Protein AF-A0A928VE03-F1 (afdb_monomer_lite)

Foldseek 3Di:
DDDPPPDPVPDPLLVLLLLLLLLVLVQLLDPPCDPAKHWDADPDDALKIKIKGFLVSSQVSSVPDPDDRDDSVSSVSSLVCCCPPVVQKAWPDPDPPPDRMGIIMGGAHDNNDSVRRSVSSD

Structure (mmCIF, N/CA/C/O backbone):
data_AF-A0A928VE03-F1
#
_entry.id   AF-A0A928VE03-F1
#
loop_
_atom_site.group_PDB
_atom_site.id
_atom_site.type_symbol
_atom_site.label_atom_id
_atom_site.label_alt_id
_atom_site.label_comp_id
_atom_site.label_asym_id
_atom_site.label_entity_id
_atom_site.label_seq_id
_atom_site.pdbx_PDB_ins_code
_atom_site.Cartn_x
_atom_site.Cartn_y
_atom_site.Cartn_z
_atom_site.occupancy
_atom_site.B_iso_or_equiv
_atom_site.auth_seq_id
_atom_site.auth_comp_id
_atom_site.auth_asym_id
_atom_site.auth_atom_id
_atom_site.pdbx_PDB_model_num
ATOM 1 N N . MET A 1 1 ? -14.038 -2.844 -37.476 1.00 34.25 1 MET A N 1
ATOM 2 C CA . MET A 1 1 ? -13.474 -4.008 -36.758 1.00 34.25 1 MET A CA 1
ATOM 3 C C . MET A 1 1 ? -12.977 -3.530 -35.399 1.00 34.25 1 MET A C 1
ATOM 5 O O . MET A 1 1 ? -11.996 -2.794 -35.392 1.00 34.25 1 MET A O 1
ATOM 9 N N . PRO A 1 2 ? -13.634 -3.848 -34.273 1.00 39.53 2 PRO A N 1
ATOM 10 C CA . PRO A 1 2 ? -13.092 -3.520 -32.961 1.00 39.53 2 PRO A CA 1
ATOM 11 C C . PRO A 1 2 ? -12.042 -4.576 -32.599 1.00 39.53 2 PRO A C 1
ATOM 13 O O . PRO A 1 2 ? -12.356 -5.759 -32.477 1.00 39.53 2 PRO A O 1
ATOM 16 N N . ARG A 1 3 ? -10.775 -4.167 -32.500 1.00 39.53 3 ARG A N 1
ATOM 17 C CA . ARG A 1 3 ? -9.715 -5.012 -31.942 1.00 39.53 3 ARG A CA 1
ATOM 18 C C . ARG A 1 3 ? -9.861 -4.963 -30.427 1.00 39.53 3 ARG A C 1
ATOM 20 O O . ARG A 1 3 ? -9.905 -3.890 -29.843 1.00 39.53 3 ARG A O 1
ATOM 27 N N . SER A 1 4 ? -10.017 -6.125 -29.808 1.00 43.94 4 SER A N 1
ATOM 28 C CA . SER A 1 4 ? -10.031 -6.262 -28.359 1.00 43.94 4 SER A CA 1
ATOM 29 C C . SER A 1 4 ? -8.635 -5.966 -27.806 1.00 43.94 4 SER A C 1
ATOM 31 O O . SER A 1 4 ? -7.767 -6.836 -27.823 1.00 43.94 4 SER A O 1
ATOM 33 N N . ASP A 1 5 ? -8.421 -4.756 -27.298 1.00 40.72 5 ASP A N 1
ATOM 34 C CA . ASP A 1 5 ? -7.257 -4.395 -26.486 1.00 40.72 5 ASP A CA 1
ATOM 35 C C . ASP A 1 5 ? -7.343 -5.090 -25.116 1.00 40.72 5 ASP A C 1
ATOM 37 O O . ASP A 1 5 ? -7.725 -4.512 -24.095 1.00 40.72 5 ASP A O 1
ATOM 41 N N . LYS A 1 6 ? -7.004 -6.384 -25.079 1.00 44.72 6 LYS A N 1
ATOM 42 C CA . LYS A 1 6 ? -6.665 -7.082 -23.834 1.00 44.72 6 LYS A CA 1
ATOM 43 C C . LYS A 1 6 ? -5.371 -6.466 -23.297 1.00 44.72 6 LYS A C 1
ATOM 45 O O . LYS A 1 6 ? -4.278 -6.848 -23.691 1.00 44.72 6 LYS A O 1
ATOM 50 N N . LYS A 1 7 ? -5.544 -5.466 -22.432 1.00 47.47 7 LYS A N 1
ATOM 51 C CA . LYS A 1 7 ? -4.561 -4.767 -21.592 1.00 47.47 7 LYS A CA 1
ATOM 52 C C . LYS A 1 7 ? -3.293 -5.596 -21.297 1.00 47.47 7 LYS A C 1
ATOM 54 O O . LYS A 1 7 ? -3.228 -6.296 -20.290 1.00 47.47 7 LYS A O 1
ATOM 59 N N . SER A 1 8 ? -2.241 -5.415 -22.096 1.00 44.62 8 SER A N 1
ATOM 60 C CA . SER A 1 8 ? -0.855 -5.840 -21.810 1.00 44.62 8 SER A CA 1
ATOM 61 C C . SER A 1 8 ? -0.196 -5.021 -20.682 1.00 44.62 8 SER A C 1
ATOM 63 O O . SER A 1 8 ? 0.985 -4.702 -20.733 1.00 44.62 8 SER A O 1
ATOM 65 N N . HIS A 1 9 ? -0.944 -4.703 -19.625 1.00 51.59 9 HIS A N 1
ATOM 66 C CA . HIS A 1 9 ? -0.377 -4.288 -18.336 1.00 51.59 9 HIS A CA 1
ATOM 67 C C . HIS A 1 9 ? -0.014 -5.516 -17.459 1.00 51.59 9 HIS A C 1
ATOM 69 O O . HIS A 1 9 ? 0.508 -5.358 -16.361 1.00 51.59 9 HIS A O 1
ATOM 75 N N . GLY A 1 10 ? -0.274 -6.731 -17.972 1.00 61.97 10 GLY A N 1
ATOM 76 C CA . GLY A 1 10 ? -0.523 -7.992 -17.260 1.00 61.97 10 GLY A CA 1
ATOM 77 C C . GLY A 1 10 ? 0.433 -8.370 -16.133 1.00 61.97 10 GLY A C 1
ATOM 78 O O . GLY A 1 10 ? 0.028 -8.334 -14.984 1.00 61.97 10 GLY A O 1
ATOM 79 N N . GLU A 1 11 ? 1.681 -8.738 -16.413 1.00 71.06 11 GLU A N 1
ATOM 80 C CA . GLU A 1 11 ? 2.529 -9.360 -15.379 1.00 71.06 11 GLU A CA 1
ATOM 81 C C . GLU A 1 11 ? 3.373 -8.359 -14.588 1.00 71.06 11 GLU A C 1
ATOM 83 O O . GLU A 1 11 ? 3.522 -8.489 -13.374 1.00 71.06 11 GLU A O 1
ATOM 88 N N . VAL A 1 12 ? 3.898 -7.322 -15.248 1.00 78.94 12 VAL A N 1
ATOM 89 C CA . VAL A 1 12 ? 4.797 -6.352 -14.601 1.00 78.94 12 VAL A CA 1
ATOM 90 C C . VAL A 1 12 ? 4.039 -5.473 -13.608 1.00 78.94 12 VAL A C 1
ATOM 92 O O . VAL A 1 12 ? 4.516 -5.255 -12.493 1.00 78.94 12 VAL A O 1
ATOM 95 N N . VAL A 1 13 ? 2.849 -4.985 -13.978 1.00 77.94 13 VAL A N 1
ATOM 96 C CA . VAL A 1 13 ? 2.023 -4.166 -13.074 1.00 77.94 13 VAL A CA 1
ATOM 97 C C . VAL A 1 13 ? 1.495 -5.024 -11.931 1.00 77.94 13 VAL A C 1
ATOM 99 O O . VAL A 1 13 ? 1.500 -4.572 -10.790 1.00 77.94 13 VAL A O 1
ATOM 102 N N . GLN A 1 14 ? 1.127 -6.281 -12.188 1.00 80.69 14 GLN A N 1
ATOM 103 C CA . GLN A 1 14 ? 0.714 -7.210 -11.137 1.00 80.69 14 GLN A CA 1
ATOM 104 C C . GLN A 1 14 ? 1.848 -7.531 -10.163 1.00 80.69 14 GLN A C 1
ATOM 106 O O . GLN A 1 14 ? 1.665 -7.392 -8.958 1.00 80.69 14 GLN A O 1
ATOM 111 N N . ALA A 1 15 ? 3.036 -7.899 -10.650 1.00 84.25 15 ALA A N 1
ATOM 112 C CA . ALA A 1 15 ? 4.208 -8.143 -9.807 1.00 84.25 15 ALA A CA 1
ATOM 113 C C . ALA A 1 15 ? 4.543 -6.917 -8.949 1.00 84.25 15 ALA A C 1
ATOM 115 O O . ALA A 1 15 ? 4.782 -7.028 -7.745 1.00 84.25 15 ALA A O 1
ATOM 116 N N . ARG A 1 16 ? 4.464 -5.723 -9.541 1.00 86.88 16 ARG A N 1
ATOM 117 C CA . ARG A 1 16 ? 4.662 -4.475 -8.812 1.00 86.88 16 ARG A CA 1
ATOM 118 C C . ARG A 1 16 ? 3.579 -4.228 -7.765 1.00 86.88 16 ARG A C 1
ATOM 120 O O . ARG A 1 16 ? 3.899 -3.857 -6.640 1.00 86.88 16 ARG A O 1
ATOM 127 N N . THR A 1 17 ? 2.322 -4.475 -8.113 1.00 87.25 17 THR A N 1
ATOM 128 C CA . THR A 1 17 ? 1.185 -4.322 -7.202 1.00 87.25 17 THR A CA 1
ATOM 129 C C . THR A 1 17 ? 1.299 -5.289 -6.028 1.00 87.25 17 THR A C 1
ATOM 131 O O . THR A 1 17 ? 1.136 -4.862 -4.888 1.00 87.25 17 THR A O 1
ATOM 134 N N . ARG A 1 18 ? 1.700 -6.547 -6.270 1.00 86.88 18 ARG A N 1
ATOM 135 C CA . ARG A 1 18 ? 2.036 -7.518 -5.214 1.00 86.88 18 ARG A CA 1
ATOM 136 C C . ARG A 1 18 ? 3.120 -6.995 -4.296 1.00 86.88 18 ARG A C 1
ATOM 138 O O . ARG A 1 18 ? 2.992 -7.106 -3.082 1.00 86.88 18 ARG A O 1
ATOM 145 N N . ARG A 1 19 ? 4.175 -6.408 -4.860 1.00 88.12 19 ARG A N 1
ATOM 146 C CA . ARG A 1 19 ? 5.289 -5.868 -4.080 1.00 88.12 19 ARG A CA 1
ATOM 147 C C . ARG A 1 19 ? 4.851 -4.700 -3.194 1.00 88.12 19 ARG A C 1
ATOM 149 O O . ARG A 1 19 ? 5.180 -4.691 -2.012 1.00 88.12 19 ARG A O 1
ATOM 156 N N . VAL A 1 20 ? 4.061 -3.766 -3.730 1.00 89.38 20 VAL A N 1
ATOM 157 C CA . VAL A 1 20 ? 3.485 -2.655 -2.950 1.00 89.38 20 VAL A CA 1
ATOM 158 C C . VAL A 1 20 ? 2.549 -3.186 -1.860 1.00 89.38 20 VAL A C 1
ATOM 160 O O . VAL A 1 20 ? 2.657 -2.767 -0.711 1.00 89.38 20 VAL A O 1
ATOM 163 N N . LEU A 1 21 ? 1.676 -4.147 -2.183 1.00 88.56 21 LEU A N 1
ATOM 164 C CA . LEU A 1 21 ? 0.760 -4.759 -1.217 1.00 88.56 21 LEU A CA 1
ATOM 165 C C . LEU A 1 21 ? 1.524 -5.469 -0.096 1.00 88.56 21 LEU A C 1
ATOM 167 O O . LEU A 1 21 ? 1.217 -5.277 1.076 1.00 88.56 21 LEU A O 1
ATOM 171 N N . ARG A 1 22 ? 2.555 -6.247 -0.436 1.00 87.94 22 ARG A N 1
ATOM 172 C CA . ARG A 1 22 ? 3.412 -6.927 0.538 1.00 87.94 22 ARG A CA 1
ATOM 173 C C . ARG A 1 22 ? 4.083 -5.931 1.476 1.00 87.94 22 ARG A C 1
ATOM 175 O O . ARG A 1 22 ? 4.015 -6.132 2.681 1.00 87.94 22 ARG A O 1
ATOM 182 N N . ALA A 1 23 ? 4.676 -4.862 0.944 1.00 87.62 23 ALA A N 1
ATOM 183 C CA . ALA A 1 23 ? 5.317 -3.832 1.760 1.00 87.62 23 ALA A CA 1
ATOM 184 C C . ALA A 1 23 ? 4.325 -3.196 2.747 1.00 87.62 23 ALA A C 1
ATOM 186 O O . ALA A 1 23 ? 4.635 -3.052 3.925 1.00 87.62 23 ALA A O 1
ATOM 187 N N . ILE A 1 24 ? 3.106 -2.896 2.288 1.00 87.56 24 ILE A N 1
ATOM 188 C CA . ILE A 1 24 ? 2.026 -2.385 3.139 1.00 87.56 24 ILE A CA 1
ATOM 189 C C . ILE A 1 24 ? 1.670 -3.383 4.248 1.00 87.56 24 ILE A C 1
ATOM 191 O O . ILE A 1 24 ? 1.585 -3.006 5.412 1.00 87.56 24 ILE A O 1
ATOM 195 N N . LEU A 1 25 ? 1.461 -4.655 3.913 1.00 86.06 25 LEU A N 1
ATOM 196 C CA . LEU A 1 25 ? 1.054 -5.670 4.886 1.00 86.06 25 LEU A CA 1
ATOM 197 C C . LEU A 1 25 ? 2.161 -5.987 5.899 1.00 86.06 25 LEU A C 1
ATOM 199 O O . LEU A 1 25 ? 1.873 -6.169 7.078 1.00 86.06 25 LEU A O 1
ATOM 203 N N . THR A 1 26 ? 3.420 -6.036 5.461 1.00 84.31 26 THR A N 1
ATOM 204 C CA . THR A 1 26 ? 4.582 -6.234 6.338 1.00 84.31 26 THR A CA 1
ATOM 205 C C . THR A 1 26 ? 4.753 -5.065 7.303 1.00 84.31 26 THR A C 1
ATOM 207 O O . THR A 1 26 ? 4.947 -5.280 8.499 1.00 84.31 26 THR A O 1
ATOM 210 N N . GLU A 1 27 ? 4.618 -3.836 6.810 1.00 83.25 27 GLU A N 1
ATOM 211 C CA . GLU A 1 27 ? 4.690 -2.647 7.656 1.00 83.25 27 GLU A CA 1
ATOM 212 C C . GLU A 1 27 ? 3.504 -2.597 8.634 1.00 83.25 27 GLU A C 1
ATOM 214 O O . GLU A 1 27 ? 3.689 -2.325 9.814 1.00 83.25 27 GLU A O 1
ATOM 219 N N . ALA A 1 28 ? 2.292 -2.948 8.190 1.00 81.38 28 ALA A N 1
ATOM 220 C CA . ALA A 1 28 ? 1.108 -3.000 9.051 1.00 81.38 28 ALA A CA 1
ATOM 221 C C . ALA A 1 28 ? 1.153 -4.118 10.111 1.00 81.38 28 ALA A C 1
ATOM 223 O O . ALA A 1 28 ? 0.501 -4.010 11.148 1.00 81.38 28 ALA A O 1
ATOM 224 N N . ALA A 1 29 ? 1.905 -5.194 9.863 1.00 78.25 29 ALA A N 1
ATOM 225 C CA . ALA A 1 29 ? 2.152 -6.254 10.841 1.00 78.25 29 ALA A CA 1
ATOM 226 C C . ALA A 1 29 ? 3.217 -5.867 11.882 1.00 78.25 29 ALA A C 1
ATOM 228 O O . ALA A 1 29 ? 3.325 -6.507 12.930 1.00 78.25 29 ALA A O 1
ATOM 229 N N . THR A 1 30 ? 4.010 -4.829 11.609 1.00 74.00 30 THR A N 1
ATOM 230 C CA . THR A 1 30 ? 5.032 -4.343 12.533 1.00 74.00 30 THR A CA 1
ATOM 231 C C . THR A 1 30 ? 4.357 -3.522 13.634 1.00 74.00 30 THR A C 1
ATOM 233 O O . THR A 1 30 ? 3.745 -2.493 13.374 1.00 74.00 30 THR A O 1
ATOM 236 N N . GLN A 1 31 ? 4.450 -3.983 14.887 1.00 57.03 31 GLN A N 1
ATOM 237 C CA . GLN A 1 31 ? 3.850 -3.301 16.049 1.00 57.03 31 GLN A CA 1
ATOM 238 C C . GLN A 1 31 ? 4.520 -1.955 16.379 1.00 57.03 31 GLN A C 1
ATOM 240 O O . GLN A 1 31 ? 3.975 -1.156 17.143 1.00 57.03 31 GLN A O 1
ATOM 245 N N . ASP A 1 32 ? 5.698 -1.699 15.807 1.00 57.22 32 ASP A N 1
ATOM 246 C CA . ASP A 1 32 ? 6.421 -0.440 15.939 1.00 57.22 32 ASP A CA 1
ATOM 247 C C . ASP A 1 32 ? 5.851 0.567 14.939 1.00 57.22 32 ASP A C 1
ATOM 249 O O . ASP A 1 32 ? 6.233 0.594 13.775 1.00 57.22 32 ASP A O 1
ATOM 253 N N . ASN A 1 33 ? 4.856 1.326 15.401 1.00 54.03 33 ASN A N 1
ATOM 254 C CA . ASN A 1 33 ? 4.084 2.302 14.637 1.00 54.03 33 ASN A CA 1
ATOM 255 C C . ASN A 1 33 ? 5.018 3.237 13.833 1.00 54.03 33 ASN A C 1
ATOM 257 O O . ASN A 1 33 ? 5.576 4.196 14.387 1.00 54.03 33 ASN A O 1
ATOM 261 N N . PRO A 1 34 ? 5.229 2.987 12.534 1.00 57.44 34 PRO A N 1
ATOM 262 C CA . PRO A 1 34 ? 6.310 3.632 11.827 1.00 57.44 34 PRO A CA 1
ATOM 263 C C . PRO A 1 34 ? 5.883 5.051 11.476 1.00 57.44 34 PRO A C 1
ATOM 265 O O . PRO A 1 34 ? 4.786 5.287 10.972 1.00 57.44 34 PRO A O 1
ATOM 268 N N . ARG A 1 35 ? 6.787 6.027 11.646 1.00 59.19 35 ARG A N 1
ATOM 269 C CA . ARG A 1 35 ? 6.570 7.448 11.276 1.00 59.19 35 ARG A CA 1
ATOM 270 C C . ARG A 1 35 ? 6.081 7.664 9.827 1.00 59.19 35 ARG A C 1
ATOM 272 O O . ARG A 1 35 ? 5.756 8.788 9.457 1.00 59.19 35 ARG A O 1
ATOM 279 N N . LYS A 1 36 ? 6.090 6.621 8.991 1.00 74.06 36 LYS A N 1
ATOM 280 C CA . LYS A 1 36 ? 5.817 6.648 7.552 1.00 74.06 36 LYS A CA 1
ATOM 281 C C . LYS A 1 36 ? 4.407 6.179 7.184 1.00 74.06 36 LYS A C 1
ATOM 283 O O . LYS A 1 36 ? 3.910 6.612 6.140 1.00 74.06 36 LYS A O 1
ATOM 288 N N . MET A 1 37 ? 3.771 5.326 7.988 1.00 83.50 37 MET A N 1
ATOM 289 C CA . MET A 1 37 ? 2.451 4.766 7.692 1.00 83.50 37 MET A CA 1
ATOM 290 C C . MET A 1 37 ? 1.693 4.449 8.979 1.00 83.50 37 MET A C 1
ATOM 292 O O . MET A 1 37 ? 2.150 3.660 9.794 1.00 83.50 37 MET A O 1
ATOM 296 N N . ILE A 1 38 ? 0.502 5.025 9.119 1.00 85.38 38 ILE A N 1
ATOM 297 C CA . ILE A 1 38 ? -0.442 4.658 10.171 1.00 85.38 38 ILE A CA 1
ATOM 298 C C . ILE A 1 38 ? -1.351 3.584 9.592 1.00 85.38 38 ILE A C 1
ATOM 300 O O . ILE A 1 38 ? -1.990 3.799 8.562 1.00 85.38 38 ILE A O 1
ATOM 304 N N . SER A 1 39 ? -1.419 2.440 10.259 1.00 85.88 39 SER A N 1
ATOM 305 C CA . SER A 1 39 ? -2.265 1.325 9.852 1.00 85.88 39 SER A CA 1
ATOM 306 C C . SER A 1 39 ? -3.152 0.905 11.022 1.00 85.88 39 SER A C 1
ATOM 308 O O . SER A 1 39 ? -2.723 0.920 12.177 1.00 85.88 39 SER A O 1
ATOM 310 N N . ARG A 1 40 ? -4.427 0.631 10.748 1.00 86.19 40 ARG A N 1
ATOM 311 C CA . ARG A 1 40 ? -5.411 0.236 11.760 1.00 86.19 40 ARG A CA 1
ATOM 312 C C . ARG A 1 40 ? -6.308 -0.855 11.212 1.00 86.19 40 ARG A C 1
ATOM 314 O O . ARG A 1 40 ? -7.058 -0.624 10.263 1.00 86.19 40 ARG A O 1
ATOM 321 N N . TRP A 1 41 ? -6.248 -2.022 11.836 1.00 84.12 41 TRP A N 1
ATOM 322 C CA . TRP A 1 41 ? -7.217 -3.084 11.605 1.00 84.12 41 TRP A CA 1
ATOM 323 C C . TRP A 1 41 ? -8.539 -2.719 12.270 1.00 84.12 41 TRP A C 1
ATOM 325 O O . TRP A 1 41 ? -8.551 -2.263 13.413 1.00 84.12 41 TRP A O 1
ATOM 335 N N . GLN A 1 42 ? -9.644 -2.894 11.552 1.00 81.81 42 GLN A N 1
ATOM 336 C CA . GLN A 1 42 ? -10.970 -2.743 12.137 1.00 81.81 42 GLN A CA 1
ATOM 337 C C . GLN A 1 42 ? -11.373 -4.052 12.821 1.00 81.81 42 GLN A C 1
ATOM 339 O O . GLN A 1 42 ? -11.215 -5.139 12.257 1.00 81.81 42 GLN A O 1
ATOM 344 N N . GLU A 1 43 ? -11.877 -3.948 14.051 1.00 67.25 43 GLU A N 1
ATOM 345 C CA . GLU A 1 43 ? -12.467 -5.085 14.752 1.00 67.25 43 GLU A CA 1
ATOM 346 C C . GLU A 1 43 ? -13.785 -5.460 14.063 1.00 67.25 43 GLU A C 1
ATOM 348 O O . GLU A 1 43 ? -14.636 -4.603 13.871 1.00 67.25 43 GLU A O 1
ATOM 353 N N . GLN A 1 44 ? -13.859 -6.726 13.637 1.00 66.69 44 GLN A N 1
ATOM 354 C CA . GLN A 1 44 ? -14.960 -7.519 13.060 1.00 66.69 44 GLN A CA 1
ATOM 355 C C . GLN A 1 44 ? -16.298 -6.839 12.664 1.00 66.69 44 GLN A C 1
ATOM 357 O O . GLN A 1 44 ? -16.850 -6.043 13.417 1.00 66.69 44 GLN A O 1
ATOM 362 N N . PRO A 1 45 ? -16.936 -7.282 11.554 1.00 57.41 45 PRO A N 1
ATOM 363 C CA . PRO A 1 45 ? -16.663 -8.516 10.809 1.00 57.41 45 PRO A CA 1
ATOM 364 C C . PRO A 1 45 ? -15.869 -8.261 9.515 1.00 57.41 45 PRO A C 1
ATOM 366 O O . PRO A 1 45 ? -16.416 -7.783 8.527 1.00 57.41 45 PRO A O 1
ATOM 369 N N . GLY A 1 46 ? -14.577 -8.611 9.496 1.00 66.25 46 GLY A N 1
ATOM 370 C CA . GLY A 1 46 ? -13.776 -8.616 8.266 1.00 66.25 46 GLY A CA 1
ATOM 371 C C . GLY A 1 46 ? -12.296 -8.282 8.454 1.00 66.25 46 GLY A C 1
ATOM 372 O O . GLY A 1 46 ? -11.893 -7.664 9.438 1.00 66.25 46 GLY A O 1
ATOM 373 N N . ALA A 1 47 ? -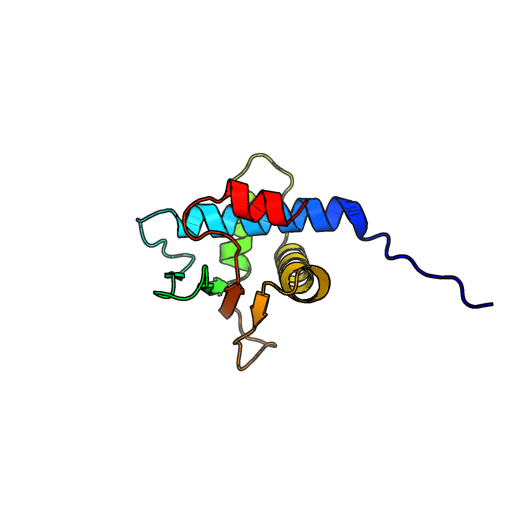11.472 -8.671 7.478 1.00 81.56 47 ALA A N 1
ATOM 374 C CA . ALA A 1 47 ? -10.068 -8.275 7.412 1.00 81.56 47 ALA A CA 1
ATOM 375 C C . ALA A 1 47 ? -9.925 -6.897 6.751 1.00 81.56 47 ALA A C 1
ATOM 377 O O . ALA A 1 47 ? -9.374 -6.756 5.665 1.00 81.56 47 ALA A O 1
ATOM 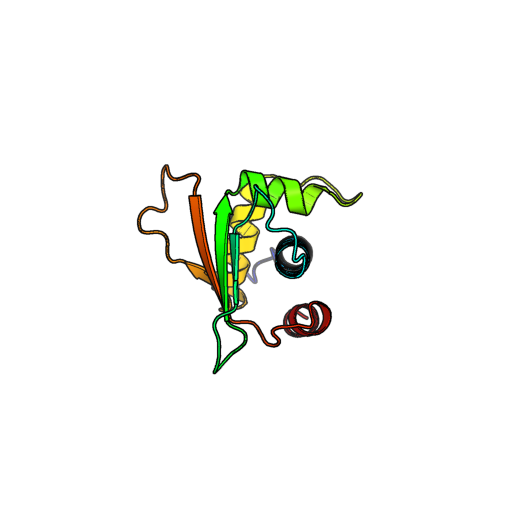378 N N . ILE A 1 48 ? -10.469 -5.874 7.406 1.00 86.75 48 ILE A N 1
ATOM 379 C CA . ILE A 1 48 ? -10.470 -4.500 6.906 1.00 86.75 48 ILE A CA 1
ATOM 380 C C . ILE A 1 48 ? -9.303 -3.737 7.537 1.00 86.75 48 ILE A C 1
ATOM 382 O O . ILE A 1 48 ? -9.230 -3.601 8.760 1.00 86.75 48 ILE A O 1
ATOM 386 N N . LEU A 1 49 ? -8.405 -3.221 6.700 1.00 88.06 49 LEU A N 1
ATOM 387 C CA . LEU A 1 49 ? -7.229 -2.458 7.104 1.00 88.06 49 LEU A CA 1
ATOM 388 C C . LEU A 1 49 ? -7.329 -1.019 6.594 1.00 88.06 49 LEU A C 1
ATOM 390 O O . LEU A 1 49 ? -7.242 -0.777 5.394 1.00 88.06 49 LEU A O 1
ATOM 394 N N . THR A 1 50 ? -7.471 -0.050 7.494 1.00 89.06 50 THR A N 1
ATOM 395 C CA . THR A 1 50 ? -7.429 1.378 7.147 1.00 89.06 50 THR A CA 1
ATOM 396 C C . THR A 1 50 ? -6.001 1.899 7.237 1.00 89.06 50 THR A C 1
ATOM 398 O O . THR A 1 50 ? -5.295 1.632 8.212 1.00 89.06 50 THR A O 1
ATOM 401 N N . ILE A 1 51 ? -5.578 2.657 6.227 1.00 89.62 51 ILE A N 1
ATOM 402 C CA . ILE A 1 51 ? -4.198 3.103 6.056 1.00 89.62 51 ILE A CA 1
ATOM 403 C C . ILE A 1 51 ? -4.161 4.597 5.771 1.00 89.62 51 ILE A C 1
ATOM 405 O O . ILE A 1 51 ? -4.761 5.072 4.808 1.00 89.62 51 ILE A O 1
ATOM 409 N N . GLU A 1 52 ? -3.384 5.323 6.572 1.00 89.88 52 GLU A N 1
ATOM 410 C CA . GLU A 1 52 ? -3.000 6.705 6.305 1.00 89.88 52 GLU A CA 1
ATOM 411 C C . GLU A 1 52 ? -1.489 6.783 6.052 1.00 89.88 52 GLU A C 1
ATOM 413 O O . GLU A 1 52 ? -0.660 6.411 6.885 1.00 89.88 52 GLU A O 1
ATOM 418 N N . THR A 1 53 ? -1.111 7.255 4.868 1.00 90.94 53 THR A N 1
ATOM 419 C CA . THR A 1 53 ? 0.285 7.299 4.423 1.00 90.94 53 THR A CA 1
ATOM 420 C C . THR A 1 53 ? 0.508 8.370 3.351 1.00 90.94 53 THR A C 1
ATOM 422 O O . THR A 1 53 ? -0.341 9.225 3.110 1.00 90.94 53 THR A O 1
ATOM 425 N N . THR A 1 54 ? 1.668 8.358 2.696 1.00 90.12 54 THR A N 1
ATOM 426 C CA . THR A 1 54 ? 1.967 9.165 1.509 1.00 90.12 54 THR A CA 1
ATOM 427 C C . THR A 1 54 ? 2.563 8.286 0.411 1.00 90.12 54 THR A C 1
ATOM 429 O O . THR A 1 54 ? 3.152 7.243 0.696 1.00 90.12 54 THR A O 1
ATOM 432 N N . LEU A 1 55 ? 2.485 8.716 -0.855 1.00 89.00 55 LEU A N 1
ATOM 433 C CA . LEU A 1 55 ? 3.134 7.977 -1.953 1.00 89.00 55 LEU A CA 1
ATOM 434 C C . LEU A 1 55 ? 4.646 7.839 -1.747 1.00 89.00 55 LEU A C 1
ATOM 436 O O . LEU A 1 55 ? 5.219 6.830 -2.142 1.00 89.00 55 LEU A O 1
ATOM 440 N N . LEU A 1 56 ? 5.290 8.838 -1.135 1.00 87.31 56 LEU A N 1
ATOM 441 C CA . LEU A 1 56 ? 6.724 8.805 -0.844 1.00 87.31 56 LEU A CA 1
ATOM 442 C C . LEU A 1 56 ? 7.055 7.783 0.243 1.00 87.31 56 LEU A C 1
ATOM 444 O O . LEU A 1 56 ? 8.025 7.044 0.097 1.00 87.31 56 LEU A O 1
ATOM 448 N N . SER A 1 57 ? 6.233 7.706 1.292 1.00 88.25 57 SER A N 1
ATOM 449 C CA . SER A 1 57 ? 6.352 6.678 2.328 1.00 88.25 57 SER A CA 1
ATOM 450 C C . SER A 1 57 ? 6.233 5.281 1.726 1.00 88.25 57 SER A C 1
ATOM 452 O O . SER A 1 57 ? 7.126 4.464 1.909 1.00 88.25 57 SER A O 1
ATOM 454 N N . LEU A 1 58 ? 5.181 5.027 0.943 1.00 88.19 58 LEU A N 1
ATOM 455 C CA . LEU A 1 58 ? 4.963 3.734 0.288 1.00 88.19 58 LEU A CA 1
ATOM 456 C C . LEU A 1 58 ? 6.087 3.379 -0.689 1.00 88.19 58 LEU A C 1
ATOM 458 O O . LEU A 1 58 ? 6.548 2.240 -0.716 1.00 88.19 58 LEU A O 1
ATOM 462 N N . MET A 1 59 ? 6.563 4.355 -1.464 1.00 90.00 59 MET A N 1
ATOM 463 C CA . MET A 1 59 ? 7.713 4.187 -2.352 1.00 90.00 59 MET A CA 1
ATOM 464 C C . MET A 1 59 ? 8.965 3.798 -1.561 1.00 90.00 59 MET A C 1
ATOM 466 O O . MET A 1 59 ? 9.666 2.871 -1.953 1.00 90.00 59 MET A O 1
ATOM 470 N N . TYR A 1 60 ? 9.233 4.474 -0.441 1.00 87.88 60 TYR A N 1
ATOM 471 C CA . TYR A 1 60 ? 10.363 4.156 0.427 1.00 87.88 60 TYR A CA 1
ATOM 472 C C . TYR A 1 60 ? 10.257 2.734 0.984 1.00 87.88 60 TYR A C 1
ATOM 474 O O . TYR A 1 60 ? 11.225 1.985 0.892 1.00 87.88 60 TYR A O 1
ATOM 482 N N . LEU A 1 61 ? 9.089 2.360 1.518 1.00 86.25 61 LEU A N 1
ATOM 483 C CA . LEU A 1 61 ? 8.835 1.025 2.070 1.00 86.25 61 LEU A CA 1
ATOM 484 C C . LEU A 1 61 ? 9.033 -0.060 1.011 1.00 86.25 61 LEU A C 1
ATOM 486 O O . LEU A 1 61 ? 9.708 -1.054 1.246 1.00 86.25 61 LEU A O 1
ATOM 490 N N . THR A 1 62 ? 8.521 0.173 -0.196 1.00 87.00 62 THR A N 1
ATOM 491 C CA . THR A 1 62 ? 8.633 -0.798 -1.290 1.00 87.00 62 THR A CA 1
ATOM 492 C C . THR A 1 62 ? 10.070 -0.924 -1.813 1.00 87.00 62 THR A C 1
ATOM 494 O O . THR A 1 62 ? 10.482 -1.998 -2.248 1.00 87.00 62 THR A O 1
ATOM 497 N N . ASN A 1 63 ? 10.857 0.153 -1.762 1.00 87.56 63 ASN A N 1
ATOM 498 C CA . ASN A 1 63 ? 12.252 0.184 -2.212 1.00 87.56 63 ASN A CA 1
ATOM 499 C C . ASN A 1 63 ? 13.260 -0.321 -1.162 1.00 87.56 63 ASN A C 1
ATOM 501 O O . ASN A 1 63 ? 14.460 -0.223 -1.405 1.00 87.56 63 ASN A O 1
ATOM 505 N N . GLN A 1 64 ? 12.815 -0.841 -0.011 1.00 80.00 64 GLN A N 1
ATOM 506 C CA . GLN A 1 64 ? 13.730 -1.426 0.978 1.00 80.00 64 GLN A CA 1
ATOM 507 C C . GLN A 1 64 ? 14.317 -2.775 0.531 1.00 80.00 64 GLN A C 1
ATOM 509 O O . GLN A 1 64 ? 15.407 -3.139 0.969 1.00 80.00 64 GLN A O 1
ATOM 514 N N . ASP A 1 65 ? 13.638 -3.487 -0.369 1.00 69.75 65 ASP A N 1
ATOM 515 C CA . ASP A 1 65 ? 14.143 -4.711 -0.995 1.00 69.75 65 ASP A CA 1
ATOM 516 C C . ASP A 1 65 ? 15.191 -4.436 -2.089 1.00 69.75 65 ASP A C 1
ATOM 518 O O . ASP A 1 65 ? 15.183 -3.388 -2.737 1.00 69.75 65 ASP A O 1
ATOM 522 N N . ARG A 1 66 ? 16.056 -5.427 -2.370 1.00 64.25 66 ARG A N 1
ATOM 523 C CA . ARG A 1 66 ? 17.101 -5.412 -3.430 1.00 64.25 66 ARG A CA 1
ATOM 524 C C . ARG A 1 66 ? 16.562 -5.474 -4.868 1.00 64.25 66 ARG A C 1
ATOM 526 O O . ARG A 1 66 ? 17.239 -5.908 -5.794 1.00 64.25 66 ARG A O 1
ATOM 533 N N . GLU A 1 67 ? 15.331 -5.054 -5.048 1.00 73.25 67 GLU A N 1
ATOM 534 C CA . GLU A 1 67 ? 14.593 -5.111 -6.295 1.00 73.25 67 GLU A CA 1
ATOM 535 C C . GLU A 1 67 ? 14.615 -3.740 -6.998 1.00 73.25 67 GLU A C 1
ATOM 537 O O . GLU A 1 67 ? 14.847 -2.717 -6.344 1.00 73.25 67 GLU A O 1
ATOM 542 N N . PRO A 1 68 ? 14.347 -3.669 -8.317 1.00 79.81 68 PRO A N 1
ATOM 543 C CA . PRO A 1 68 ? 14.387 -2.414 -9.064 1.00 79.81 68 PRO A CA 1
ATOM 544 C C . PRO A 1 68 ? 13.521 -1.337 -8.410 1.00 79.81 68 PRO A C 1
ATOM 546 O O . PRO A 1 68 ? 12.397 -1.602 -7.971 1.00 79.81 68 PRO A O 1
ATOM 549 N N . GLN A 1 69 ? 14.057 -0.119 -8.341 1.00 84.00 69 GLN A N 1
ATOM 550 C CA . GLN A 1 69 ? 13.388 0.983 -7.665 1.00 84.00 69 GLN A CA 1
ATOM 551 C C . GLN A 1 69 ? 12.075 1.332 -8.365 1.00 84.00 69 GLN A C 1
ATOM 553 O O . GLN A 1 69 ? 12.020 1.522 -9.583 1.00 84.00 69 GLN A O 1
ATOM 558 N N . ILE A 1 70 ? 11.009 1.454 -7.582 1.00 86.88 70 ILE A N 1
ATOM 559 C CA . ILE A 1 70 ? 9.733 1.974 -8.055 1.00 86.88 70 ILE A CA 1
ATOM 560 C C . ILE A 1 70 ? 9.635 3.470 -7.756 1.00 86.88 70 ILE A C 1
ATOM 562 O O . ILE A 1 70 ? 10.218 3.968 -6.793 1.00 86.88 70 ILE A O 1
ATOM 566 N N . THR A 1 71 ? 8.891 4.189 -8.592 1.00 89.12 71 THR A N 1
ATOM 567 C CA . THR A 1 71 ? 8.633 5.623 -8.438 1.00 89.12 71 THR A CA 1
ATOM 568 C C . THR A 1 71 ? 7.274 5.849 -7.779 1.00 89.12 71 THR A C 1
ATOM 570 O O . THR A 1 71 ? 6.430 4.952 -7.732 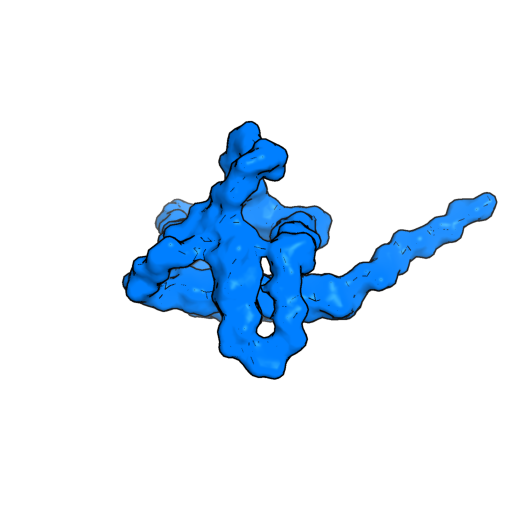1.00 89.12 71 THR A O 1
ATOM 573 N N . SER A 1 72 ? 7.001 7.072 -7.326 1.00 86.12 72 SER A N 1
ATOM 574 C CA . SER A 1 72 ? 5.676 7.448 -6.811 1.00 86.12 72 SER A CA 1
ATOM 575 C C . SER A 1 72 ? 4.554 7.267 -7.847 1.00 86.12 72 SER A C 1
ATOM 577 O O . SER A 1 72 ? 3.426 6.942 -7.476 1.00 86.12 72 SER A O 1
ATOM 579 N N . GLY A 1 73 ? 4.859 7.423 -9.142 1.00 87.50 73 GLY A N 1
ATOM 580 C CA . GLY A 1 73 ? 3.931 7.126 -10.237 1.00 87.50 73 GLY A CA 1
ATOM 581 C C . GLY A 1 73 ? 3.583 5.640 -10.305 1.00 87.50 73 GLY A C 1
ATOM 582 O O . GLY A 1 73 ? 2.412 5.285 -10.399 1.00 87.50 73 GLY A O 1
ATOM 583 N N . HIS A 1 74 ? 4.583 4.774 -10.149 1.00 88.75 74 HIS A N 1
ATOM 584 C CA . HIS A 1 74 ? 4.384 3.331 -10.095 1.00 88.75 74 HIS A CA 1
ATOM 585 C C . HIS A 1 74 ? 3.601 2.872 -8.853 1.00 88.75 74 HIS A C 1
ATOM 587 O O . HIS A 1 74 ? 2.781 1.958 -8.949 1.00 88.75 74 HIS A O 1
ATOM 593 N N . VAL A 1 75 ? 3.826 3.503 -7.693 1.00 90.06 75 VAL A N 1
ATOM 594 C CA . VAL A 1 75 ? 3.017 3.262 -6.485 1.00 90.06 75 VAL A CA 1
ATOM 595 C C . VAL A 1 75 ? 1.566 3.641 -6.748 1.00 90.06 75 VAL A C 1
ATOM 597 O O . VAL A 1 75 ? 0.674 2.849 -6.469 1.00 90.06 75 VAL A O 1
ATOM 600 N N . ARG A 1 76 ? 1.319 4.823 -7.325 1.00 89.31 76 ARG A N 1
ATOM 601 C CA . ARG A 1 76 ? -0.039 5.257 -7.673 1.00 89.31 76 ARG A CA 1
ATOM 602 C C . ARG A 1 76 ? -0.713 4.258 -8.609 1.00 89.31 76 ARG A C 1
ATOM 604 O O . ARG A 1 76 ? -1.824 3.848 -8.317 1.00 89.31 76 ARG A O 1
ATOM 611 N N . GLU A 1 77 ? -0.043 3.846 -9.681 1.00 89.50 77 GLU A N 1
ATOM 612 C CA . GLU A 1 77 ? -0.560 2.836 -10.614 1.00 89.50 77 GLU A CA 1
ATOM 613 C C . GLU A 1 77 ? -0.909 1.524 -9.899 1.00 89.50 77 GLU A C 1
ATOM 615 O O . GLU A 1 77 ? -1.951 0.938 -10.164 1.00 89.50 77 GLU A O 1
ATOM 620 N N . SER A 1 78 ? -0.084 1.109 -8.936 1.00 89.75 78 SER A N 1
ATOM 621 C CA . SER A 1 78 ? -0.341 -0.087 -8.129 1.00 89.75 78 SER A CA 1
ATOM 622 C C . SER A 1 78 ? -1.575 0.075 -7.234 1.00 89.75 78 SER A C 1
ATOM 624 O O . SER A 1 78 ? -2.388 -0.837 -7.149 1.00 89.75 78 SER A O 1
ATOM 626 N N . LEU A 1 79 ? -1.762 1.232 -6.591 1.00 89.62 79 LEU A N 1
ATOM 627 C CA . LEU A 1 79 ? -2.950 1.503 -5.768 1.00 89.62 79 LEU A CA 1
ATOM 628 C C . LEU A 1 79 ? -4.227 1.564 -6.618 1.00 89.62 79 LEU A C 1
ATOM 630 O O . LEU A 1 79 ? -5.246 0.986 -6.247 1.00 89.62 79 LEU A O 1
ATOM 634 N N . GLU A 1 80 ? -4.165 2.214 -7.780 1.00 88.06 80 GLU A N 1
ATOM 635 C CA . GLU A 1 80 ? -5.269 2.219 -8.746 1.00 88.06 80 GLU A CA 1
ATOM 636 C C . GLU A 1 80 ? -5.567 0.791 -9.220 1.00 88.06 80 GLU A C 1
ATOM 638 O O . GLU A 1 80 ? -6.728 0.412 -9.325 1.00 88.06 80 GLU A O 1
ATOM 643 N N . ALA A 1 81 ? -4.542 -0.047 -9.404 1.00 86.56 81 ALA A N 1
ATOM 644 C CA . ALA A 1 81 ? -4.738 -1.441 -9.767 1.00 86.56 81 ALA A CA 1
ATOM 645 C C . ALA A 1 81 ? -5.398 -2.270 -8.647 1.00 86.56 81 ALA A C 1
ATOM 647 O O . ALA A 1 81 ? -6.278 -3.085 -8.925 1.00 86.56 81 ALA A O 1
ATOM 648 N N . MET A 1 82 ? -5.042 -2.035 -7.380 1.00 87.44 82 MET A N 1
ATOM 649 C CA . MET A 1 82 ? -5.722 -2.657 -6.231 1.00 87.44 82 MET A CA 1
ATOM 650 C C . MET A 1 82 ? -7.199 -2.254 -6.140 1.00 87.44 82 MET A C 1
ATOM 652 O O . MET A 1 82 ? -8.022 -3.035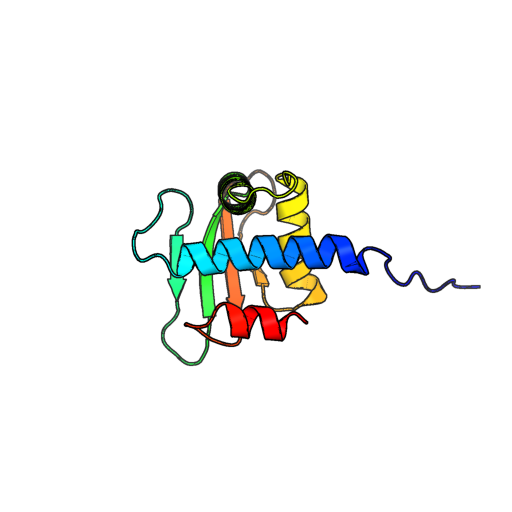 -5.664 1.00 87.44 82 MET A O 1
ATOM 656 N N . ARG A 1 83 ? -7.550 -1.049 -6.599 1.00 87.25 83 ARG A N 1
ATOM 657 C CA . ARG A 1 83 ? -8.942 -0.598 -6.684 1.00 87.25 83 ARG A CA 1
ATOM 658 C C . ARG A 1 83 ? -9.658 -1.220 -7.881 1.00 87.25 83 ARG A C 1
ATOM 660 O O . ARG A 1 83 ? -10.675 -1.875 -7.706 1.00 87.25 83 ARG A O 1
ATOM 667 N N . ASP A 1 84 ? -9.129 -1.021 -9.084 1.00 83.38 84 ASP A N 1
ATOM 668 C CA . ASP A 1 84 ? -9.853 -1.289 -10.330 1.00 83.38 84 ASP A CA 1
ATOM 669 C C . ASP A 1 84 ? -9.800 -2.762 -10.760 1.00 83.38 84 ASP A C 1
ATOM 671 O O . ASP A 1 84 ? -10.733 -3.235 -11.407 1.00 83.38 84 ASP A O 1
ATOM 675 N N . PHE A 1 85 ? -8.730 -3.496 -10.426 1.00 77.75 85 PHE A N 1
ATOM 676 C CA . PHE A 1 85 ? -8.619 -4.923 -10.758 1.00 77.75 85 PHE A CA 1
ATOM 677 C C . PHE A 1 85 ? -9.046 -5.823 -9.605 1.00 77.75 85 PHE A C 1
ATOM 679 O O . PHE A 1 85 ? -9.789 -6.773 -9.828 1.00 77.75 85 PHE A O 1
ATOM 686 N N . LEU A 1 86 ? -8.568 -5.546 -8.390 1.00 77.62 86 LEU A N 1
ATOM 687 C CA . LEU A 1 86 ? -8.826 -6.419 -7.242 1.00 77.62 86 LEU A CA 1
ATOM 688 C C . LEU A 1 86 ? -10.096 -6.038 -6.477 1.00 77.62 86 LEU A C 1
ATOM 690 O O . LEU A 1 86 ? -10.628 -6.865 -5.744 1.00 77.62 86 LEU A O 1
ATOM 694 N N . GLY A 1 87 ? -10.566 -4.793 -6.591 1.00 84.44 87 GLY A N 1
ATOM 695 C CA . GLY A 1 87 ? -11.708 -4.312 -5.811 1.00 84.44 87 GLY A CA 1
ATOM 696 C C . GLY A 1 87 ? -11.465 -4.286 -4.298 1.00 84.44 87 GLY A C 1
ATOM 697 O O . GLY A 1 87 ? -12.418 -4.133 -3.541 1.00 84.44 87 GLY A O 1
ATOM 698 N N . ILE A 1 88 ? -10.212 -4.440 -3.846 1.00 85.94 88 ILE A N 1
ATOM 699 C CA . ILE A 1 88 ? -9.870 -4.502 -2.417 1.00 85.94 88 ILE A CA 1
ATOM 700 C C . ILE A 1 88 ? -9.614 -3.121 -1.824 1.00 85.94 88 ILE A C 1
ATOM 702 O O . ILE A 1 88 ? -9.735 -2.954 -0.617 1.00 85.94 88 ILE A O 1
ATOM 706 N N . LEU A 1 89 ? -9.238 -2.134 -2.644 1.00 91.25 89 LEU A N 1
ATOM 707 C CA . LEU A 1 89 ? -8.910 -0.791 -2.174 1.00 91.25 89 LEU A CA 1
ATOM 708 C C . LEU A 1 89 ? -10.112 0.144 -2.297 1.00 91.25 89 LEU A C 1
ATOM 710 O O . LEU A 1 89 ? -10.620 0.378 -3.391 1.00 91.25 89 LEU A O 1
ATOM 714 N N . GLN A 1 90 ? -10.491 0.759 -1.183 1.00 89.12 90 GLN A N 1
ATOM 715 C CA . GLN A 1 90 ? -11.463 1.839 -1.111 1.00 89.12 90 GLN A CA 1
ATOM 716 C C . GLN A 1 90 ? -10.750 3.156 -0.786 1.00 89.1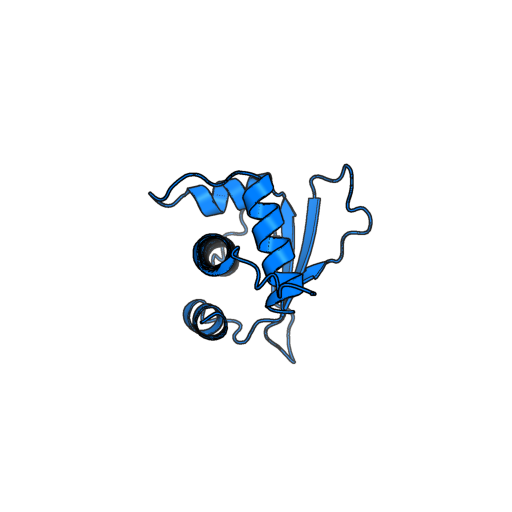2 90 GLN A C 1
ATOM 718 O O . GLN A 1 90 ? -10.163 3.316 0.283 1.00 89.12 90 GLN A O 1
ATOM 723 N N . ASP A 1 91 ? -10.767 4.103 -1.724 1.00 87.94 91 ASP A N 1
ATOM 724 C CA . ASP A 1 91 ? -10.159 5.423 -1.537 1.00 87.94 91 ASP A CA 1
ATOM 725 C C . ASP A 1 91 ? -11.081 6.314 -0.685 1.00 87.94 91 ASP A C 1
ATOM 727 O O . ASP A 1 91 ? -12.258 6.485 -1.003 1.00 87.94 91 ASP A O 1
ATOM 731 N N . HIS A 1 92 ? -10.541 6.879 0.399 1.00 86.81 92 HIS A N 1
ATOM 732 C CA . HIS A 1 92 ? -11.252 7.776 1.318 1.00 86.81 92 HIS A CA 1
ATOM 733 C C . HIS A 1 92 ? -10.725 9.217 1.252 1.00 86.81 92 HIS A C 1
ATOM 735 O O . HIS A 1 92 ? -10.979 10.027 2.149 1.00 86.81 92 HIS A O 1
ATOM 741 N N . ARG A 1 93 ? -9.959 9.576 0.216 1.00 82.94 93 ARG A N 1
ATOM 742 C CA . ARG A 1 93 ? -9.411 10.925 0.096 1.00 82.94 93 ARG A CA 1
ATOM 743 C C . ARG A 1 93 ? -10.507 11.887 -0.338 1.00 82.94 93 ARG A C 1
ATOM 745 O O . ARG A 1 93 ? -11.072 11.776 -1.420 1.00 82.94 93 ARG A O 1
ATOM 752 N N . THR A 1 94 ? -10.720 12.921 0.467 1.00 77.12 94 THR A N 1
ATOM 753 C CA . THR A 1 94 ? -11.581 14.058 0.107 1.00 77.12 94 THR A CA 1
ATOM 754 C C . THR A 1 94 ? -10.985 14.906 -1.019 1.00 77.12 94 THR A C 1
ATOM 756 O O . THR A 1 94 ? -11.716 15.559 -1.759 1.00 77.12 94 THR A O 1
ATOM 759 N N . GLN A 1 95 ? -9.656 14.884 -1.178 1.00 75.88 95 GLN A N 1
ATOM 760 C CA . GLN A 1 95 ? -8.946 15.594 -2.236 1.00 75.88 95 GLN A CA 1
ATOM 761 C C . GLN A 1 95 ? -7.849 14.713 -2.850 1.00 75.88 95 GLN A C 1
ATOM 763 O O . GLN A 1 95 ? -6.854 14.374 -2.211 1.00 75.88 95 GLN A O 1
ATOM 768 N N . THR A 1 96 ? -8.023 14.357 -4.123 1.00 72.69 96 THR A N 1
ATOM 769 C CA . THR A 1 96 ? -7.120 13.455 -4.861 1.00 72.69 96 THR A CA 1
ATOM 770 C C . THR A 1 96 ? -5.996 14.187 -5.603 1.00 72.69 96 THR A C 1
ATOM 772 O O . THR A 1 96 ? -4.991 13.571 -5.966 1.00 72.69 96 THR A O 1
ATOM 775 N N . LYS A 1 97 ? -6.134 15.506 -5.804 1.00 69.81 97 LYS A N 1
ATOM 776 C CA . LYS A 1 97 ? -5.153 16.382 -6.468 1.00 69.81 97 LYS A CA 1
ATOM 777 C C . LYS A 1 97 ? -4.506 17.328 -5.453 1.00 69.81 97 LYS A C 1
ATOM 779 O O . LYS A 1 97 ? -5.209 17.946 -4.670 1.00 69.81 97 LYS A O 1
ATOM 784 N N . GLY A 1 98 ? -3.178 17.449 -5.469 1.00 69.25 98 GLY A N 1
ATOM 785 C CA . GLY A 1 98 ? -2.431 18.360 -4.584 1.00 69.25 98 GLY A CA 1
ATOM 786 C C . GLY A 1 98 ? -2.186 17.846 -3.158 1.00 69.25 98 GLY A C 1
ATOM 787 O O . GLY A 1 98 ? -1.286 18.342 -2.488 1.00 69.25 98 GLY A O 1
ATOM 788 N N . SER A 1 99 ? -2.902 16.807 -2.714 1.00 73.25 99 SER A N 1
ATOM 789 C CA . SER A 1 99 ? -2.640 16.153 -1.430 1.00 73.25 99 SER A CA 1
ATOM 790 C C . SER A 1 99 ? -1.569 15.068 -1.562 1.00 73.25 99 SER A C 1
ATOM 792 O O . SER A 1 99 ? -1.712 14.110 -2.326 1.00 73.25 99 SER A O 1
ATOM 794 N N . ALA A 1 100 ? -0.497 15.198 -0.779 1.00 78.94 100 ALA A N 1
ATOM 795 C CA . ALA A 1 100 ? 0.495 14.137 -0.606 1.00 78.94 100 ALA A CA 1
ATOM 796 C C . ALA A 1 100 ? -0.031 12.988 0.270 1.00 78.94 100 ALA A C 1
ATOM 798 O O . ALA A 1 100 ? 0.506 11.878 0.212 1.00 78.94 100 ALA A O 1
ATOM 799 N N . LYS A 1 101 ? -1.073 13.254 1.069 1.00 84.88 101 LYS A N 1
ATOM 800 C CA . LYS A 1 101 ? -1.678 12.284 1.975 1.00 84.88 101 LYS A CA 1
ATOM 801 C C . LYS A 1 101 ? -2.591 11.335 1.216 1.00 84.88 101 LYS A C 1
ATOM 803 O O . LYS A 1 101 ? -3.423 11.746 0.407 1.00 84.88 101 LYS A O 1
ATOM 808 N N . TRP A 1 102 ? -2.428 10.063 1.528 1.00 89.19 102 TRP A N 1
ATOM 809 C CA . TRP A 1 102 ? -3.247 8.968 1.061 1.00 89.19 102 TRP A CA 1
ATOM 810 C C . TRP A 1 102 ? -3.956 8.336 2.239 1.00 89.19 102 TRP A C 1
ATOM 812 O O . TRP A 1 102 ? -3.309 7.938 3.199 1.00 89.19 102 TRP A O 1
ATOM 822 N N . ASN A 1 103 ? -5.280 8.284 2.146 1.00 90.19 103 ASN A N 1
ATOM 823 C CA . ASN A 1 103 ? -6.136 7.615 3.107 1.00 90.19 103 ASN A CA 1
ATOM 824 C C . ASN A 1 103 ? -7.039 6.660 2.332 1.00 90.19 103 ASN A C 1
ATOM 826 O O . ASN A 1 103 ? -7.798 7.093 1.460 1.00 90.19 103 ASN A O 1
ATOM 830 N N . PHE A 1 104 ? -6.890 5.372 2.597 1.00 90.62 104 PHE A N 1
ATOM 831 C CA . PHE A 1 104 ? -7.638 4.321 1.933 1.00 90.62 104 PHE A CA 1
ATOM 832 C C . PHE A 1 104 ? -7.796 3.123 2.861 1.00 90.62 104 PHE A C 1
ATOM 834 O O . PHE A 1 104 ? -7.050 2.948 3.826 1.00 90.62 104 PHE A O 1
ATOM 841 N N . THR A 1 105 ? -8.762 2.284 2.534 1.00 91.25 105 THR A N 1
ATOM 842 C CA . THR A 1 105 ? -9.036 1.049 3.248 1.00 91.25 105 THR A CA 1
ATOM 843 C C . THR A 1 105 ? -8.819 -0.129 2.314 1.00 91.25 105 THR A C 1
ATOM 845 O O . THR A 1 105 ? -9.211 -0.087 1.152 1.00 91.25 105 THR A O 1
ATOM 848 N N . LEU A 1 106 ? -8.160 -1.169 2.812 1.00 90.25 106 LEU A N 1
ATOM 849 C CA . LEU A 1 106 ? -7.984 -2.442 2.135 1.00 90.25 106 LEU A CA 1
ATOM 850 C C . LEU A 1 106 ? -8.926 -3.469 2.759 1.00 90.25 106 LEU A C 1
ATOM 852 O O . LEU A 1 106 ? -8.829 -3.762 3.949 1.00 90.25 106 LEU A O 1
ATOM 856 N N . THR A 1 107 ? -9.818 -4.025 1.950 1.00 88.88 107 THR A N 1
ATOM 857 C CA . THR A 1 107 ? -10.634 -5.186 2.306 1.00 88.88 107 THR A CA 1
ATOM 858 C C . THR A 1 107 ? -9.870 -6.433 1.895 1.00 88.88 107 THR A C 1
ATOM 860 O O . THR A 1 107 ? -9.753 -6.743 0.714 1.00 88.88 107 THR A O 1
ATOM 863 N N . LEU A 1 108 ? -9.289 -7.108 2.877 1.00 85.19 108 LEU A N 1
ATOM 864 C CA . LEU A 1 108 ? -8.404 -8.250 2.694 1.00 85.19 108 LEU A CA 1
ATOM 865 C C . LEU A 1 108 ? -9.136 -9.558 3.019 1.00 85.19 108 LEU A C 1
ATOM 867 O O . LEU A 1 108 ? -10.288 -9.559 3.458 1.00 85.19 108 LEU A O 1
ATOM 871 N N . TRP A 1 109 ? -8.457 -10.683 2.807 1.00 81.88 109 TRP A N 1
ATOM 872 C CA . TRP A 1 109 ? -8.994 -12.016 3.090 1.00 81.88 109 TRP A CA 1
ATOM 873 C C . TRP A 1 109 ? -8.632 -12.504 4.497 1.00 81.88 109 TRP A C 1
ATOM 875 O O . TRP A 1 109 ? -9.370 -13.299 5.074 1.00 81.88 109 TRP A O 1
ATOM 885 N N . ASP A 1 110 ? -7.516 -12.032 5.063 1.00 76.94 110 ASP A N 1
ATOM 886 C CA . ASP A 1 110 ? -7.022 -12.435 6.383 1.00 76.94 110 ASP A CA 1
ATOM 887 C C . ASP A 1 110 ? -6.324 -11.265 7.105 1.00 76.94 110 ASP A C 1
ATOM 889 O O . ASP A 1 110 ? -5.594 -10.488 6.489 1.00 76.94 110 ASP A O 1
ATOM 893 N N . GLN A 1 111 ? -6.541 -11.123 8.417 1.00 68.94 111 GLN A N 1
ATOM 894 C CA . GLN A 1 111 ? -5.957 -10.031 9.212 1.00 68.94 111 GLN A CA 1
ATOM 895 C C . GLN A 1 111 ? -4.484 -10.258 9.582 1.00 68.94 111 GLN A C 1
ATOM 897 O O . GLN A 1 111 ? -3.753 -9.306 9.833 1.00 68.94 111 GLN A O 1
ATOM 902 N N . GLN A 1 112 ? -4.036 -11.511 9.656 1.00 64.38 112 GLN A N 1
ATOM 903 C CA . GLN A 1 112 ? -2.742 -11.867 10.250 1.00 64.38 112 GLN A CA 1
ATOM 904 C C . GLN A 1 112 ? -1.784 -12.516 9.250 1.00 64.38 112 GLN A C 1
ATOM 906 O O . GLN A 1 112 ? -0.578 -12.564 9.488 1.00 64.38 112 GLN A O 1
ATOM 911 N N . ARG A 1 113 ? -2.286 -13.020 8.118 1.00 72.38 113 ARG A N 1
ATOM 912 C CA . ARG A 1 113 ? -1.483 -13.778 7.150 1.00 72.38 113 ARG A CA 1
ATOM 913 C C . ARG A 1 113 ? -1.267 -13.003 5.857 1.00 72.38 113 ARG A C 1
ATOM 915 O O . ARG A 1 113 ? -2.066 -13.094 4.926 1.00 72.38 113 ARG A O 1
ATOM 922 N N . VAL A 1 114 ? -0.116 -12.330 5.764 1.00 73.19 114 VAL A N 1
ATOM 923 C CA . VAL A 1 114 ? 0.362 -11.680 4.527 1.00 73.19 114 VAL A CA 1
ATOM 924 C C . VAL A 1 114 ? 0.318 -12.650 3.345 1.00 73.19 114 VAL A C 1
ATOM 926 O O . VAL A 1 114 ? -0.203 -12.310 2.290 1.00 73.19 114 VAL A O 1
ATOM 929 N N . GLU A 1 115 ? 0.781 -13.885 3.540 1.00 74.31 115 GLU A N 1
ATOM 930 C CA . GLU A 1 115 ? 0.792 -14.914 2.495 1.00 74.31 115 GLU A CA 1
ATOM 931 C C . GLU A 1 115 ? -0.610 -15.285 2.001 1.00 74.31 115 GLU A C 1
ATOM 933 O O . GLU A 1 115 ? -0.782 -15.487 0.806 1.00 74.31 115 GLU A O 1
ATOM 938 N N . ARG A 1 116 ? -1.633 -15.318 2.873 1.00 74.25 116 ARG A N 1
ATOM 939 C CA . ARG A 1 116 ? -3.016 -15.569 2.429 1.00 74.25 116 ARG A CA 1
ATOM 940 C C . ARG A 1 116 ? -3.571 -14.411 1.611 1.00 74.25 116 ARG A C 1
ATOM 942 O O . ARG A 1 116 ? -4.269 -14.651 0.634 1.00 74.25 116 ARG A O 1
ATOM 949 N N . ASN A 1 117 ? -3.241 -13.177 1.982 1.00 72.94 117 ASN A N 1
ATOM 950 C CA . ASN A 1 117 ? -3.651 -12.005 1.210 1.00 72.94 117 ASN A CA 1
ATOM 951 C C . ASN A 1 117 ? -2.951 -11.938 -0.150 1.00 72.94 117 ASN A C 1
ATOM 953 O O . ASN A 1 117 ? -3.555 -11.516 -1.129 1.00 72.94 117 ASN A O 1
ATOM 957 N N . LEU A 1 118 ? -1.697 -12.389 -0.222 1.00 73.88 118 LEU A N 1
ATOM 958 C CA . LEU A 1 118 ? -0.974 -12.526 -1.484 1.00 73.88 118 LEU A CA 1
ATOM 959 C C . LEU A 1 118 ? -1.456 -13.732 -2.303 1.00 73.88 118 LEU A C 1
ATOM 961 O O . LEU A 1 118 ? -1.437 -13.659 -3.521 1.00 73.88 118 LEU A O 1
ATOM 965 N N . ALA A 1 119 ? -1.925 -14.810 -1.672 1.00 72.25 119 ALA A N 1
ATOM 966 C CA . ALA A 1 119 ? -2.533 -15.940 -2.376 1.00 72.25 119 ALA A CA 1
ATOM 967 C C . ALA A 1 119 ? -3.896 -15.583 -2.988 1.00 72.25 119 ALA A C 1
ATOM 969 O O . ALA A 1 119 ? -4.243 -16.125 -4.022 1.00 72.25 119 ALA A O 1
ATOM 970 N N . GLY A 1 120 ? -4.652 -14.654 -2.390 1.00 63.69 120 GLY A N 1
ATOM 971 C CA . GLY A 1 120 ? -5.864 -14.097 -3.009 1.00 63.69 120 GLY A CA 1
ATOM 972 C C . GLY A 1 120 ? -5.588 -13.167 -4.199 1.00 63.69 120 GLY A C 1
ATOM 973 O O . GLY A 1 120 ? -6.522 -12.770 -4.890 1.00 63.69 120 GLY A O 1
ATOM 974 N N . PHE A 1 121 ? -4.321 -12.798 -4.420 1.00 64.31 121 PHE A N 1
ATOM 975 C CA . PHE A 1 121 ? -3.887 -11.994 -5.560 1.00 64.31 121 PHE A CA 1
ATOM 976 C C . PHE A 1 121 ? -3.603 -12.849 -6.813 1.00 64.31 121 PHE A C 1
ATOM 978 O O . PHE A 1 121 ? -3.723 -12.319 -7.917 1.00 64.31 121 PHE A O 1
ATOM 985 N N . ASP A 1 122 ? -3.170 -14.108 -6.650 1.00 54.59 122 ASP A N 1
ATOM 986 C CA . ASP A 1 122 ? -2.797 -15.038 -7.740 1.00 54.59 122 ASP A CA 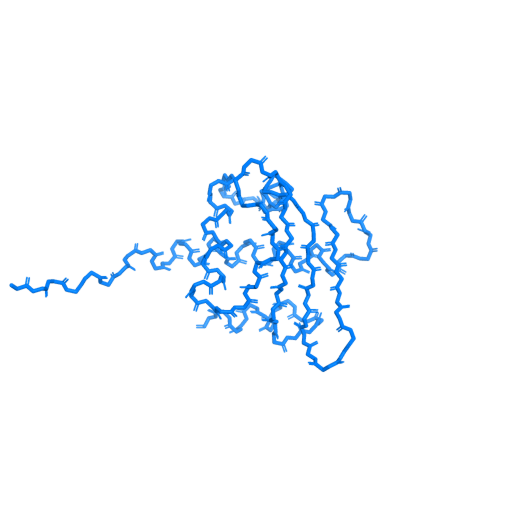1
ATOM 987 C C . ASP A 1 122 ? -4.003 -15.855 -8.235 1.00 54.59 122 ASP A C 1
ATOM 989 O O . ASP A 1 122 ? -4.134 -16.011 -9.470 1.00 54.59 122 ASP A O 1
#

Radius of gyration: 14.69 Å; chains: 1; bounding box: 34×34×53 Å

Secondary structure (DSSP, 8-state):
-------TTHHHHHHHHHHHHHHHHHHHH-SS--TT-EEEEPPSSSEEEEEEEEHHHHHHHHTTSSSPPPPHHHHHHHHHHHHHTTS-EEE--S--SS--EEEEEEEES-SS-HHHHHHTT-

Sequence (122 aa):
MPRSDKKSHGEVVQARTRRVLRAILTEAATQDNPRKMISRWQEQPGAILTIETTLLSLMYLTNQDREPQITSGHVRESLEAMRDFLGILQDHRTQTKGSAKWNFTLTLWDQQRVERNLAGFD

pLDDT: mean 77.78, std 13.66, range [34.25, 91.25]